Protein AF-X1MZB9-F1 (afdb_monomer)

Solvent-accessible surface area (backbone atoms only — not comparable to full-atom values): 7052 Å² total; per-residue (Å²): 108,34,77,80,71,78,44,58,60,76,83,66,53,83,80,45,44,80,81,62,78,34,54,91,84,65,83,57,88,48,70,69,60,52,54,34,57,79,65,75,44,94,49,71,65,75,42,88,64,50,89,42,78,94,59,59,70,56,80,77,57,50,92,79,42,68,47,64,58,56,50,51,50,42,55,43,26,70,73,62,37,60,67,54,28,61,76,70,40,50,66,55,54,50,46,25,72,78,65,22,53,74,37,93,98,71,45,48,44,64,80,128

Mean predicted aligned error: 4.69 Å

Radius of gyration: 16.35 Å; Cα contacts (8 Å, |Δi|>4): 83; chains: 1; bounding box: 38×40×31 Å

Structure (mmCIF, N/CA/C/O backbone):
data_AF-X1MZB9-F1
#
_entry.id   AF-X1MZB9-F1
#
loop_
_atom_site.group_PDB
_atom_site.id
_atom_site.type_symbol
_atom_site.label_atom_id
_atom_site.label_alt_id
_atom_site.label_comp_id
_atom_site.label_asym_id
_atom_site.label_entity_id
_atom_site.label_seq_id
_atom_site.pdbx_PDB_ins_code
_atom_site.Cartn_x
_atom_site.Cartn_y
_atom_site.Cartn_z
_atom_site.occupancy
_atom_site.B_iso_or_equiv
_atom_site.auth_seq_id
_atom_site.auth_comp_id
_atom_site.auth_asym_id
_atom_site.auth_atom_id
_atom_site.pdbx_PDB_model_num
ATOM 1 N N . PHE A 1 1 ? -9.125 19.673 -12.026 1.00 79.38 1 PHE A N 1
ATOM 2 C CA . PHE A 1 1 ? -10.512 19.184 -11.861 1.00 79.38 1 PHE A CA 1
ATOM 3 C C . PHE A 1 1 ? -11.352 20.223 -11.133 1.00 79.38 1 PHE A C 1
ATOM 5 O O . PHE A 1 1 ? -12.285 20.702 -11.754 1.00 79.38 1 PHE A O 1
ATOM 12 N N . ALA A 1 2 ? -10.966 20.644 -9.920 1.00 86.31 2 ALA A N 1
ATOM 13 C CA . ALA A 1 2 ? -11.608 21.721 -9.148 1.00 86.31 2 ALA A CA 1
ATOM 14 C C . ALA A 1 2 ? -11.998 22.946 -10.000 1.00 86.31 2 ALA A C 1
ATOM 16 O O . ALA A 1 2 ? -13.174 23.268 -10.131 1.00 86.31 2 ALA A O 1
ATOM 17 N N . SER A 1 3 ? -11.031 23.510 -10.733 1.00 87.50 3 SER A N 1
ATOM 18 C CA . SER A 1 3 ? -11.247 24.662 -11.621 1.00 87.50 3 SER A CA 1
ATOM 19 C C . SER A 1 3 ? -12.226 24.387 -12.769 1.00 87.50 3 SER A C 1
ATOM 21 O O . SER A 1 3 ? -12.925 25.292 -13.203 1.00 87.50 3 SER A O 1
ATOM 23 N N . LYS A 1 4 ? -12.311 23.138 -13.256 1.00 90.25 4 LYS A N 1
ATOM 24 C CA . LYS A 1 4 ? -13.254 22.758 -14.325 1.00 90.25 4 LYS A CA 1
ATOM 25 C C . LYS A 1 4 ? -14.703 22.733 -13.834 1.00 90.25 4 LYS A C 1
ATOM 27 O O . LYS A 1 4 ? -15.602 22.859 -14.653 1.00 90.25 4 LYS A O 1
ATOM 32 N N . ILE A 1 5 ? -14.919 22.551 -12.532 1.00 92.06 5 ILE A N 1
ATOM 33 C CA . ILE A 1 5 ? -16.248 22.512 -11.911 1.00 92.06 5 ILE A CA 1
ATOM 34 C C . ILE A 1 5 ? -16.502 23.708 -10.983 1.00 92.06 5 ILE A C 1
ATOM 36 O O . ILE A 1 5 ? -17.443 23.664 -10.201 1.00 92.06 5 ILE A O 1
ATOM 40 N N . GLN A 1 6 ? -15.665 24.752 -11.064 1.00 93.19 6 GLN A N 1
ATOM 41 C CA . GLN A 1 6 ? -15.772 25.987 -10.273 1.00 93.19 6 GLN A CA 1
ATOM 42 C C . GLN A 1 6 ? -15.894 25.746 -8.756 1.00 93.19 6 GLN A C 1
ATOM 44 O O . GLN A 1 6 ? -16.655 26.423 -8.074 1.00 93.19 6 GLN A O 1
ATOM 49 N N . LYS A 1 7 ? -15.149 24.767 -8.232 1.00 92.50 7 LYS A N 1
ATOM 50 C CA . LYS A 1 7 ? -15.055 24.492 -6.791 1.00 92.50 7 LYS A CA 1
ATOM 51 C C . LYS A 1 7 ? -13.659 24.755 -6.262 1.00 92.50 7 LYS A C 1
ATOM 53 O O . LYS A 1 7 ? -12.687 24.684 -7.024 1.00 92.50 7 LYS A O 1
ATOM 58 N N . ASP A 1 8 ? -13.575 24.994 -4.959 1.00 92.44 8 ASP A N 1
ATOM 59 C CA . ASP A 1 8 ? -12.299 25.094 -4.266 1.00 92.44 8 ASP A CA 1
ATOM 60 C C . ASP A 1 8 ? -11.540 23.743 -4.327 1.00 92.44 8 ASP A C 1
ATOM 62 O O . ASP A 1 8 ? -12.163 22.675 -4.244 1.00 92.44 8 ASP A O 1
ATOM 66 N N . PRO A 1 9 ? -10.208 23.735 -4.537 1.00 90.25 9 PRO A N 1
ATOM 67 C CA . PRO A 1 9 ? -9.410 22.512 -4.518 1.00 90.25 9 PRO A CA 1
ATOM 68 C C . PRO A 1 9 ? -9.568 21.666 -3.248 1.00 90.25 9 PRO A C 1
ATOM 70 O O . PRO A 1 9 ? -9.587 20.438 -3.360 1.00 90.25 9 PRO A O 1
ATOM 73 N N . GLU A 1 10 ? -9.704 22.285 -2.075 1.00 88.44 10 GLU A N 1
ATOM 74 C CA . GLU A 1 10 ? -9.875 21.592 -0.795 1.00 88.44 10 GLU A CA 1
ATOM 75 C C . GLU A 1 10 ? -11.226 20.878 -0.717 1.00 88.44 10 GLU A C 1
ATOM 77 O O . GLU A 1 10 ? -11.302 19.743 -0.241 1.00 88.44 10 GLU A O 1
ATOM 82 N N . GLU A 1 11 ? -12.285 21.478 -1.271 1.00 84.19 11 GLU A N 1
ATOM 83 C CA . GLU A 1 11 ? -13.622 20.870 -1.326 1.00 84.19 11 GLU A CA 1
ATOM 84 C C . GLU A 1 11 ? -13.670 19.593 -2.173 1.00 84.19 11 GLU A C 1
ATOM 86 O O . GLU A 1 11 ? -14.565 18.760 -2.011 1.00 84.19 11 GLU A O 1
ATOM 91 N N . VAL A 1 12 ? -12.739 19.437 -3.117 1.00 86.94 12 VAL A N 1
ATOM 92 C CA . VAL A 1 12 ? -12.706 18.290 -4.036 1.00 86.94 12 VAL A CA 1
ATOM 93 C C . VAL A 1 12 ? -11.547 17.338 -3.771 1.00 86.94 12 VAL A C 1
ATOM 95 O O . VAL A 1 12 ? -11.437 16.320 -4.468 1.00 86.94 12 VAL A O 1
ATOM 98 N N . ALA A 1 13 ? -10.686 17.665 -2.808 1.00 87.00 13 ALA A N 1
ATOM 99 C CA . ALA A 1 13 ? -9.539 16.859 -2.439 1.00 87.00 13 ALA A CA 1
ATOM 100 C C . ALA A 1 13 ? -9.996 15.491 -1.918 1.00 87.00 13 ALA A C 1
ATOM 102 O O . ALA A 1 13 ? -10.893 15.391 -1.086 1.00 87.00 13 ALA A O 1
ATOM 103 N N . CYS A 1 14 ? -9.362 14.427 -2.413 1.00 88.19 14 CYS A N 1
ATOM 104 C CA . CYS A 1 14 ? -9.548 13.086 -1.869 1.00 88.19 14 CYS A CA 1
ATOM 105 C C . CYS A 1 14 ? -8.855 13.025 -0.508 1.00 88.19 14 CYS A C 1
ATOM 107 O O . CYS A 1 14 ? -7.626 13.085 -0.443 1.00 88.19 14 CYS A O 1
ATOM 109 N N . LYS A 1 15 ? -9.633 12.875 0.564 1.00 87.44 15 LYS A N 1
ATOM 110 C CA . LYS A 1 15 ? -9.124 12.698 1.934 1.00 87.44 15 LYS A CA 1
ATOM 111 C C . LYS A 1 15 ? -8.662 11.262 2.193 1.00 87.44 15 LYS A C 1
ATOM 113 O O . LYS A 1 15 ? -8.077 10.957 3.225 1.00 87.44 15 LYS A O 1
ATOM 118 N N . GLY A 1 16 ? -8.886 10.374 1.228 1.00 86.19 16 GLY A N 1
ATOM 119 C CA . GLY A 1 16 ? -8.506 8.974 1.294 1.00 86.19 16 GLY A CA 1
ATOM 120 C C . GLY A 1 16 ? -9.649 8.086 1.769 1.00 86.19 16 GLY A C 1
ATOM 121 O O . GLY A 1 16 ? -10.542 8.494 2.508 1.00 86.19 16 GLY A O 1
ATOM 122 N N . CYS A 1 17 ? -9.600 6.823 1.345 1.00 86.50 17 CYS A N 1
ATOM 123 C CA . CYS A 1 17 ? -10.746 5.920 1.453 1.00 86.50 17 CYS A CA 1
ATOM 124 C C . CYS A 1 17 ? -11.179 5.623 2.895 1.00 86.50 17 CYS A C 1
ATOM 126 O O . CYS A 1 17 ? -12.324 5.255 3.114 1.00 86.50 17 CYS A O 1
ATOM 128 N N . ARG A 1 18 ? -10.274 5.751 3.872 1.00 83.94 18 ARG A N 1
ATOM 129 C CA . ARG A 1 18 ? -10.589 5.520 5.290 1.00 83.94 18 ARG A CA 1
ATOM 130 C C . ARG A 1 18 ? -11.382 6.680 5.892 1.00 83.94 18 ARG A C 1
ATOM 132 O O . ARG A 1 18 ? -12.342 6.435 6.606 1.00 83.94 18 ARG A O 1
ATOM 139 N N . LEU A 1 19 ? -11.010 7.918 5.554 1.00 86.25 19 LEU A N 1
ATOM 140 C CA . LEU A 1 19 ? -11.710 9.123 6.010 1.00 86.25 19 LEU A CA 1
ATOM 141 C C . LEU A 1 19 ? -13.041 9.331 5.275 1.00 86.25 19 LEU A C 1
ATOM 143 O O . LEU A 1 19 ? -13.958 9.926 5.825 1.00 86.25 19 LEU A O 1
ATOM 147 N N . GLU A 1 20 ? -13.154 8.828 4.044 1.00 87.38 20 GLU A N 1
ATOM 148 C CA . GLU A 1 20 ? -14.353 8.970 3.205 1.00 87.38 20 GLU A CA 1
ATOM 149 C C . GLU A 1 20 ? -15.261 7.724 3.200 1.00 87.38 20 GLU A C 1
ATOM 151 O O . GLU A 1 20 ? -16.217 7.667 2.430 1.00 87.38 20 GLU A O 1
ATOM 156 N N . ASN A 1 21 ? -14.975 6.718 4.039 1.00 84.69 21 ASN A N 1
ATOM 157 C CA . ASN A 1 21 ? -15.688 5.434 4.094 1.00 84.69 21 ASN A CA 1
ATOM 158 C C . ASN A 1 21 ? -15.858 4.742 2.721 1.00 84.69 21 ASN A C 1
ATOM 160 O O . ASN A 1 21 ? -16.896 4.163 2.397 1.00 84.69 21 ASN A O 1
ATOM 164 N N . GLY A 1 22 ? -14.826 4.812 1.884 1.00 85.81 22 GLY A N 1
ATOM 165 C CA . GLY A 1 22 ? -14.817 4.223 0.553 1.00 85.81 22 GLY A CA 1
ATOM 166 C C . GLY A 1 22 ? -14.096 5.081 -0.475 1.00 85.81 22 GLY A C 1
ATOM 167 O O . GLY A 1 22 ? -13.563 6.145 -0.187 1.00 85.81 22 GLY A O 1
ATOM 168 N N . CYS A 1 23 ? -14.054 4.588 -1.710 1.00 84.44 23 CYS A N 1
ATOM 169 C CA . CYS A 1 23 ? -13.496 5.327 -2.834 1.00 84.44 23 CYS A CA 1
ATOM 170 C C . CYS A 1 23 ? -14.634 5.856 -3.703 1.00 84.44 23 CYS A C 1
ATOM 172 O O . CYS A 1 23 ? -15.370 5.067 -4.298 1.00 84.44 23 CYS A O 1
ATOM 174 N N . ARG A 1 24 ? -14.711 7.180 -3.875 1.00 81.44 24 ARG A N 1
ATOM 175 C CA . ARG A 1 24 ? -15.682 7.840 -4.769 1.00 81.44 24 ARG A CA 1
ATOM 176 C C . ARG A 1 24 ? -15.662 7.333 -6.218 1.00 81.44 24 ARG A C 1
ATOM 178 O O . ARG A 1 24 ? -16.624 7.529 -6.949 1.00 81.44 24 ARG A O 1
ATOM 185 N N . HIS A 1 25 ? -14.563 6.710 -6.647 1.00 81.38 25 HIS A N 1
ATOM 186 C CA . HIS A 1 25 ? -14.403 6.173 -8.001 1.00 81.38 25 HIS A CA 1
ATOM 187 C C . HIS A 1 25 ? -14.803 4.701 -8.138 1.00 81.38 25 HIS A C 1
ATOM 189 O O . HIS A 1 25 ? -14.887 4.214 -9.261 1.00 81.38 25 HIS A O 1
ATOM 195 N N . LEU A 1 26 ? -15.030 3.983 -7.032 1.00 82.44 26 LEU A N 1
ATOM 196 C CA . LEU A 1 26 ? -15.389 2.564 -7.083 1.00 82.44 26 LEU A CA 1
ATOM 197 C C . LEU A 1 26 ? -16.861 2.355 -7.474 1.00 82.44 26 LEU A C 1
ATOM 199 O O . LEU A 1 26 ? -17.204 1.285 -7.968 1.00 82.44 26 LEU A O 1
ATOM 203 N N . GLY A 1 27 ? -17.714 3.369 -7.266 1.00 79.56 27 GLY A N 1
ATOM 204 C CA . GLY A 1 27 ? -19.139 3.361 -7.629 1.00 79.56 27 GLY A CA 1
ATOM 205 C C . GLY A 1 27 ? -20.007 2.372 -6.840 1.00 79.56 27 GLY A C 1
ATOM 206 O O . GLY A 1 27 ? -21.207 2.301 -7.067 1.00 79.56 27 GLY A O 1
ATOM 207 N N . GLN A 1 28 ? -19.405 1.618 -5.921 1.00 85.06 2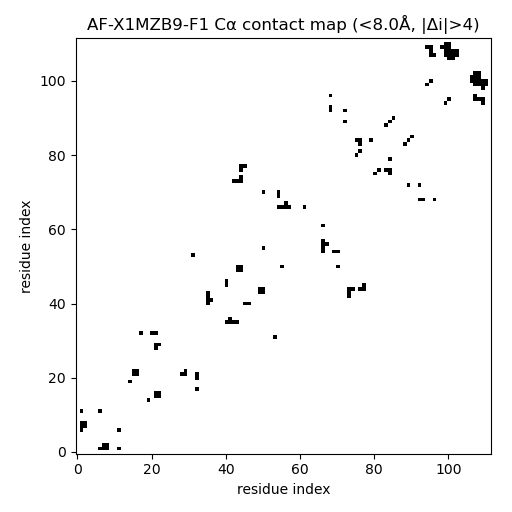8 GLN A N 1
ATOM 208 C CA . GLN A 1 28 ? -20.023 0.574 -5.108 1.00 85.06 28 GLN A CA 1
ATOM 209 C C . GLN A 1 28 ? -19.267 0.450 -3.772 1.00 85.06 28 GLN A C 1
ATOM 211 O O . GLN A 1 28 ? -18.123 0.922 -3.681 1.00 85.06 28 GLN A O 1
ATOM 216 N N . PRO A 1 29 ? -19.861 -0.184 -2.745 1.00 86.06 29 PRO A N 1
ATOM 217 C CA . PRO A 1 29 ? -19.178 -0.463 -1.486 1.00 86.06 29 PRO A CA 1
ATOM 218 C C . PRO A 1 29 ? -17.862 -1.230 -1.682 1.00 86.06 29 PRO A C 1
ATOM 220 O O . PRO A 1 29 ? -17.736 -2.089 -2.553 1.00 86.06 29 PRO A O 1
ATOM 223 N N . CYS A 1 30 ? -16.857 -0.915 -0.863 1.00 90.38 30 CYS A N 1
ATOM 224 C CA . CYS A 1 30 ? -15.560 -1.583 -0.910 1.00 90.38 30 CYS A CA 1
ATOM 225 C C . CYS A 1 30 ? -15.526 -2.748 0.083 1.00 90.38 30 CYS A C 1
ATOM 227 O O . CYS A 1 30 ? -15.271 -2.549 1.270 1.00 90.38 30 CYS A O 1
ATOM 229 N N . GLU A 1 31 ? -15.677 -3.975 -0.414 1.00 92.19 31 GLU A N 1
ATOM 230 C CA . GLU A 1 31 ? -15.629 -5.194 0.411 1.00 92.19 31 GLU A CA 1
ATOM 231 C C . GLU A 1 31 ? -14.310 -5.372 1.175 1.00 92.19 31 GLU A C 1
ATOM 233 O O . GLU A 1 31 ? -14.273 -6.012 2.223 1.00 92.19 31 GLU A O 1
ATOM 238 N N . THR A 1 32 ? -13.199 -4.812 0.678 1.00 92.12 32 THR A N 1
ATOM 239 C CA . THR A 1 32 ? -11.942 -4.846 1.442 1.00 92.12 32 THR A CA 1
ATOM 240 C C . THR A 1 32 ? -11.961 -3.876 2.619 1.00 92.12 32 THR A C 1
ATOM 242 O O . THR A 1 32 ? -11.424 -4.215 3.663 1.00 92.12 32 THR A O 1
ATOM 245 N N . LEU A 1 33 ? -12.555 -2.688 2.462 1.00 92.31 33 LEU A N 1
ATOM 246 C CA . LEU A 1 33 ? -12.667 -1.723 3.557 1.00 92.31 33 LEU A CA 1
ATOM 247 C C . LEU A 1 33 ? -13.626 -2.244 4.627 1.00 92.31 33 LEU A C 1
ATOM 249 O O . LEU A 1 33 ? -13.265 -2.260 5.795 1.00 92.31 33 LEU A O 1
ATOM 253 N N . LYS A 1 34 ? -14.783 -2.765 4.211 1.00 94.12 34 LYS A N 1
ATOM 254 C CA . LYS A 1 34 ? -15.732 -3.406 5.122 1.00 94.12 34 LYS A CA 1
ATOM 255 C C . LYS A 1 34 ? -15.067 -4.517 5.943 1.00 94.12 34 LYS A C 1
ATOM 257 O O . LYS A 1 34 ? -15.173 -4.529 7.155 1.00 94.12 34 LYS A O 1
ATOM 262 N N . CYS A 1 35 ? -14.285 -5.384 5.296 1.00 95.88 35 CYS A N 1
ATOM 263 C CA . CYS A 1 35 ? -13.578 -6.477 5.968 1.00 95.88 35 CYS A CA 1
ATOM 264 C C . CYS A 1 35 ? -12.652 -6.015 7.112 1.00 95.88 35 CYS A C 1
ATOM 266 O O . CYS A 1 35 ? -12.616 -6.669 8.147 1.00 95.88 35 CYS A O 1
ATOM 268 N N . ILE A 1 36 ? -11.888 -4.923 6.947 1.00 94.81 36 ILE A N 1
ATOM 269 C CA . ILE A 1 36 ? -10.993 -4.449 8.026 1.00 94.81 36 ILE A CA 1
ATOM 270 C C . ILE A 1 36 ? -11.780 -3.757 9.138 1.00 94.81 36 ILE A C 1
ATOM 272 O O . ILE A 1 36 ? -11.424 -3.907 10.299 1.00 94.81 36 ILE A O 1
ATOM 276 N N . GLN A 1 37 ? -12.861 -3.053 8.780 1.00 93.88 37 GLN A N 1
ATOM 277 C CA . GLN A 1 37 ? -13.758 -2.403 9.736 1.00 93.88 37 GLN A CA 1
ATOM 278 C C . GLN A 1 37 ? -14.481 -3.437 10.604 1.00 93.88 37 GLN A C 1
ATOM 280 O O . GLN A 1 37 ? -14.452 -3.319 11.821 1.00 93.88 37 GLN A O 1
ATOM 285 N N . ASP A 1 38 ? -15.046 -4.483 9.991 1.00 96.31 38 ASP A N 1
ATOM 286 C CA . ASP A 1 38 ? -15.732 -5.582 10.687 1.00 96.31 38 ASP A CA 1
ATOM 287 C C . ASP A 1 38 ? -14.788 -6.350 11.632 1.00 96.31 38 ASP A C 1
ATOM 289 O O . ASP A 1 38 ? -15.236 -6.951 12.604 1.00 96.31 38 ASP A O 1
ATOM 293 N N . LYS A 1 39 ? -13.480 -6.349 11.339 1.00 96.88 39 LYS A N 1
ATOM 294 C CA . LYS A 1 39 ? -12.435 -6.966 12.171 1.00 96.88 39 LYS A CA 1
ATOM 295 C C . LYS A 1 39 ? -11.788 -6.000 13.167 1.00 96.88 39 LYS A C 1
ATOM 297 O O . LYS A 1 39 ? -10.890 -6.424 13.884 1.00 96.88 39 LYS A O 1
ATOM 302 N N . GLU A 1 40 ? -12.192 -4.730 13.176 1.00 96.75 40 GLU A N 1
ATOM 303 C CA . GLU A 1 40 ? -11.622 -3.677 14.029 1.00 96.75 40 GLU A CA 1
ATOM 304 C C . GLU A 1 40 ? -10.092 -3.533 13.893 1.00 96.75 40 GLU A C 1
ATOM 306 O O . GLU A 1 40 ? -9.390 -3.188 14.840 1.00 96.75 40 GLU A O 1
ATOM 311 N N . LEU A 1 41 ? -9.564 -3.789 12.692 1.00 96.06 41 LEU A N 1
ATOM 312 C CA . LEU A 1 41 ? -8.141 -3.648 12.370 1.00 96.06 41 LEU A CA 1
ATOM 313 C C . LEU A 1 41 ? -7.911 -2.374 11.573 1.00 96.06 41 LEU A C 1
ATOM 315 O O . LEU A 1 41 ? -8.751 -1.997 10.762 1.00 96.06 41 LEU A O 1
ATOM 319 N N . GLU A 1 42 ? -6.749 -1.743 11.705 1.00 93.62 42 GLU A N 1
ATOM 320 C CA . GLU A 1 42 ? -6.427 -0.570 10.902 1.00 93.62 42 GLU A CA 1
ATOM 321 C C . GLU A 1 42 ? -5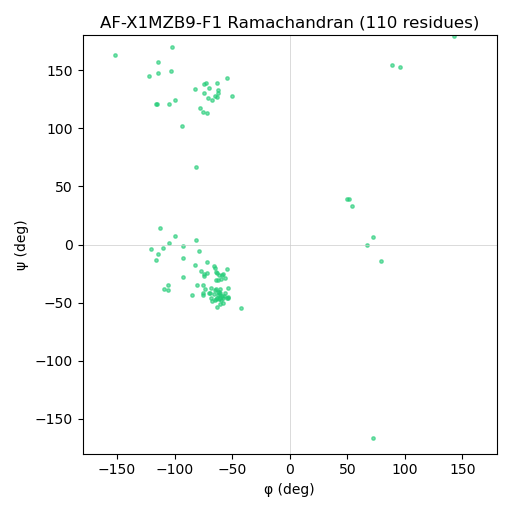.842 -0.987 9.549 1.00 93.62 42 GLU A C 1
ATOM 323 O O . GLU A 1 42 ? -6.237 -0.483 8.494 1.00 93.62 42 GLU A O 1
ATOM 328 N N . PHE A 1 43 ? -4.944 -1.964 9.512 1.00 95.50 43 PHE A N 1
ATOM 329 C CA . PHE A 1 43 ? -4.288 -2.417 8.293 1.00 95.50 43 PHE A CA 1
ATOM 330 C C . PHE A 1 43 ? -4.517 -3.897 8.044 1.00 95.50 43 PHE A C 1
ATOM 332 O O . PHE A 1 43 ? -4.500 -4.732 8.939 1.00 95.50 43 PHE A O 1
ATOM 339 N N . CYS A 1 44 ? -4.633 -4.265 6.764 1.00 96.44 44 CYS A N 1
ATOM 340 C CA . CYS A 1 44 ? -4.792 -5.671 6.406 1.00 96.44 44 CYS A CA 1
ATOM 341 C C . CYS A 1 44 ? -3.628 -6.540 6.908 1.00 96.44 44 CYS A C 1
ATOM 343 O O . CYS A 1 44 ? -3.839 -7.728 7.093 1.00 96.44 44 CYS A O 1
ATOM 345 N N . PHE A 1 45 ? -2.429 -5.977 7.112 1.00 97.69 45 PHE A N 1
ATOM 346 C CA . PHE A 1 45 ? -1.256 -6.726 7.568 1.00 97.69 45 PHE A CA 1
ATOM 347 C C . PHE A 1 45 ? -1.307 -7.162 9.041 1.00 97.69 45 PHE A C 1
ATOM 349 O O . PHE A 1 45 ? -0.505 -8.013 9.443 1.00 97.69 45 PHE A O 1
ATOM 356 N N . GLU A 1 46 ? -2.225 -6.575 9.813 1.00 98.19 46 GLU A N 1
ATOM 357 C CA . GLU A 1 46 ? -2.511 -6.894 11.217 1.00 98.19 46 GLU A CA 1
ATOM 358 C C . GLU A 1 46 ? -3.443 -8.102 11.336 1.00 98.19 46 GLU A C 1
ATOM 360 O O . GLU A 1 46 ? -3.528 -8.727 12.386 1.00 98.19 46 GLU A O 1
ATOM 365 N N . CYS A 1 47 ? -4.130 -8.461 10.249 1.00 97.94 47 CYS A N 1
ATOM 366 C CA . CYS A 1 47 ? -5.005 -9.619 10.227 1.00 97.94 47 CYS A CA 1
ATOM 367 C C . CYS A 1 47 ? -4.183 -10.911 10.288 1.00 97.94 47 CYS A C 1
ATOM 369 O O . CYS A 1 47 ? -3.226 -11.073 9.533 1.00 97.94 47 CYS A O 1
ATOM 371 N N . GLU A 1 48 ? -4.598 -11.862 11.124 1.00 97.56 48 GLU A N 1
ATOM 372 C CA . GLU A 1 48 ? -3.947 -13.177 11.252 1.00 97.56 48 GLU A CA 1
ATOM 373 C C . GLU A 1 48 ? -3.940 -13.968 9.935 1.00 97.56 48 GLU A C 1
ATOM 375 O O . GLU A 1 48 ? -3.007 -14.712 9.650 1.00 97.56 48 GLU A O 1
ATOM 380 N N . GLU A 1 49 ? -4.948 -13.750 9.088 1.00 97.44 49 GLU A N 1
ATOM 381 C CA . GLU A 1 49 ? -5.056 -14.372 7.764 1.00 97.44 49 GLU A CA 1
ATOM 382 C C . GLU A 1 49 ? -4.216 -13.656 6.694 1.00 97.44 49 GLU A C 1
ATOM 384 O O . GLU A 1 49 ? -4.319 -13.974 5.509 1.00 97.44 49 GLU A O 1
ATOM 389 N N . PHE A 1 50 ? -3.438 -12.632 7.052 1.00 97.38 50 PHE A N 1
ATOM 390 C CA . PHE A 1 50 ? -2.653 -11.885 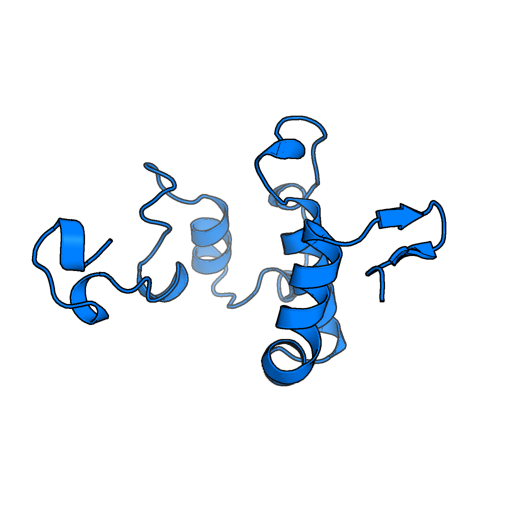6.080 1.00 97.38 50 PHE A CA 1
ATOM 391 C C . PHE A 1 50 ? -1.417 -12.670 5.606 1.00 97.38 50 PHE A C 1
ATOM 393 O O . PHE A 1 50 ? -0.592 -13.058 6.436 1.00 97.38 50 PHE A O 1
ATOM 400 N N . PRO A 1 51 ? -1.183 -12.784 4.283 1.00 96.44 51 PRO A N 1
ATOM 401 C CA . PRO A 1 51 ? -2.008 -12.279 3.182 1.00 96.44 51 PRO A CA 1
ATOM 402 C C . PRO A 1 51 ? -3.182 -13.214 2.843 1.00 96.44 51 PRO A C 1
ATOM 404 O O . PRO A 1 51 ? -2.991 -14.410 2.651 1.00 96.44 51 PRO A O 1
ATOM 407 N N . CYS A 1 52 ? -4.387 -12.657 2.681 1.00 96.25 52 CYS A N 1
ATOM 408 C CA . CYS A 1 52 ? -5.588 -13.444 2.387 1.00 96.25 52 CYS A CA 1
ATOM 409 C C . CYS A 1 52 ? -5.995 -13.386 0.904 1.00 96.25 52 CYS A C 1
ATOM 411 O O . CYS A 1 52 ? -5.518 -12.545 0.136 1.00 96.25 52 CYS A O 1
ATOM 413 N N . VAL A 1 53 ? -6.953 -14.235 0.509 1.00 94.88 53 VAL A N 1
ATOM 414 C CA . VAL A 1 53 ? -7.446 -14.361 -0.879 1.00 94.88 53 VAL A CA 1
ATOM 415 C C . VAL A 1 53 ? -7.966 -13.045 -1.478 1.00 94.88 53 VAL A C 1
ATOM 417 O O . VAL A 1 53 ? -7.832 -12.818 -2.676 1.00 94.88 53 VAL A O 1
ATOM 420 N N . LYS A 1 54 ? -8.479 -12.110 -0.661 1.00 92.62 54 LYS A N 1
ATOM 421 C CA . LYS A 1 54 ? -8.923 -10.781 -1.137 1.00 92.62 54 LYS A CA 1
ATOM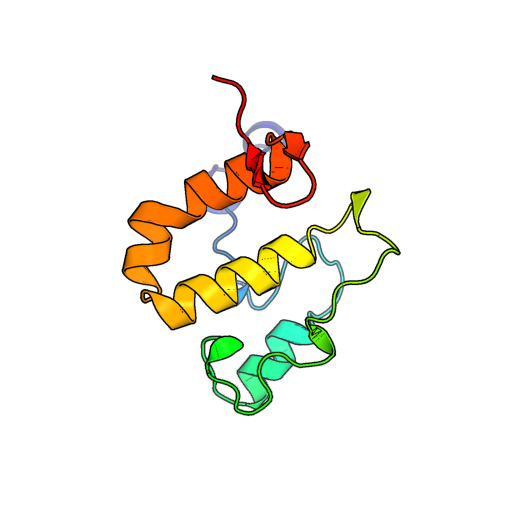 422 C C . LYS A 1 54 ? -7.772 -9.915 -1.671 1.00 92.62 54 LYS A C 1
ATOM 424 O O . LYS A 1 54 ? -8.022 -8.929 -2.359 1.00 92.62 54 LYS A O 1
ATOM 429 N N . LEU A 1 55 ? -6.529 -10.239 -1.315 1.00 93.50 55 LEU A N 1
ATOM 430 C CA . LEU A 1 55 ? -5.318 -9.555 -1.774 1.00 93.50 55 LEU A CA 1
ATOM 431 C C . LEU A 1 55 ? -4.556 -10.363 -2.830 1.00 93.50 55 LEU A C 1
ATOM 433 O O . LEU A 1 55 ? -3.495 -9.922 -3.277 1.00 93.50 55 LEU A O 1
ATOM 437 N N . GLN A 1 56 ? -5.075 -11.531 -3.222 1.00 93.12 56 GLN A N 1
ATOM 438 C CA . GLN A 1 56 ? -4.444 -12.371 -4.223 1.00 93.12 56 GLN A CA 1
ATOM 439 C C . GLN A 1 56 ? -4.434 -11.648 -5.575 1.00 93.12 56 GLN A C 1
ATOM 441 O O . GLN A 1 56 ? -5.478 -11.187 -6.044 1.00 93.12 56 GLN A O 1
ATOM 446 N N . PRO A 1 57 ? -3.273 -11.541 -6.233 1.00 91.31 57 PRO A N 1
ATOM 447 C CA . PRO A 1 57 ? -3.217 -10.921 -7.539 1.00 91.31 57 PRO A CA 1
ATOM 448 C C . PRO A 1 57 ? -3.825 -11.817 -8.615 1.00 91.31 57 PRO A C 1
ATOM 450 O O . PRO A 1 57 ? -3.585 -13.022 -8.660 1.00 91.31 57 PRO A O 1
ATOM 453 N N . ALA A 1 58 ? -4.571 -11.190 -9.519 1.00 91.38 58 ALA A N 1
ATOM 454 C CA . ALA A 1 58 ? -5.124 -11.817 -10.710 1.00 91.38 58 ALA A CA 1
ATOM 455 C C . ALA A 1 58 ? -4.495 -11.218 -11.973 1.00 91.38 58 ALA A C 1
ATOM 457 O O . ALA A 1 58 ? -4.160 -10.031 -12.002 1.00 91.38 58 ALA A O 1
ATOM 458 N N . LYS A 1 59 ? -4.359 -12.044 -13.021 1.00 92.25 59 LYS A N 1
ATOM 459 C CA . LYS A 1 59 ? -3.965 -11.590 -14.366 1.00 92.25 59 LYS A CA 1
ATOM 460 C C . LYS A 1 59 ? -5.031 -10.674 -14.969 1.00 92.25 59 LYS A C 1
ATOM 462 O O . LYS A 1 59 ? -4.697 -9.701 -15.639 1.00 92.25 59 LYS A O 1
ATOM 467 N N . GLU A 1 60 ? -6.299 -11.001 -14.744 1.00 93.81 60 GLU A N 1
ATOM 468 C CA . GLU A 1 60 ? -7.425 -10.197 -15.205 1.00 93.81 60 GLU A CA 1
ATOM 469 C C . GLU A 1 60 ? -7.402 -8.812 -14.546 1.00 93.81 60 GLU A C 1
ATOM 471 O O . GLU A 1 60 ? -7.294 -8.685 -13.325 1.00 93.81 60 GLU A O 1
ATOM 476 N N . GLY A 1 61 ? -7.450 -7.768 -15.376 1.00 87.88 61 GLY A N 1
ATOM 477 C CA . GLY A 1 61 ? -7.426 -6.377 -14.936 1.00 87.88 61 GLY A CA 1
ATOM 478 C C . GLY A 1 61 ? -6.077 -5.871 -14.415 1.00 87.88 61 GLY A C 1
ATOM 479 O O . GLY A 1 61 ? -6.030 -4.747 -13.928 1.00 87.88 61 GLY A O 1
ATOM 480 N N . ALA A 1 62 ? -4.983 -6.639 -14.507 1.00 88.50 62 ALA A N 1
ATOM 481 C CA . ALA A 1 62 ? -3.657 -6.224 -14.022 1.00 88.50 62 ALA A CA 1
ATOM 482 C C . ALA A 1 62 ? -3.061 -5.013 -14.773 1.00 88.50 62 ALA A C 1
ATOM 484 O O . ALA A 1 62 ? -2.170 -4.334 -14.262 1.00 88.50 62 ALA A O 1
ATOM 485 N N . ASP A 1 63 ? -3.553 -4.738 -15.978 1.00 88.12 63 ASP A N 1
ATOM 486 C CA . ASP A 1 63 ? -3.258 -3.554 -16.787 1.00 88.12 63 ASP A CA 1
ATOM 487 C C . ASP A 1 63 ? -3.963 -2.287 -16.272 1.00 88.12 63 ASP A C 1
ATOM 489 O O . ASP A 1 63 ? -3.478 -1.173 -16.476 1.00 88.12 63 ASP A O 1
ATOM 493 N N . ARG A 1 64 ? -5.088 -2.450 -15.569 1.00 86.56 64 ARG A N 1
ATOM 494 C CA . ARG A 1 64 ? -5.922 -1.355 -15.057 1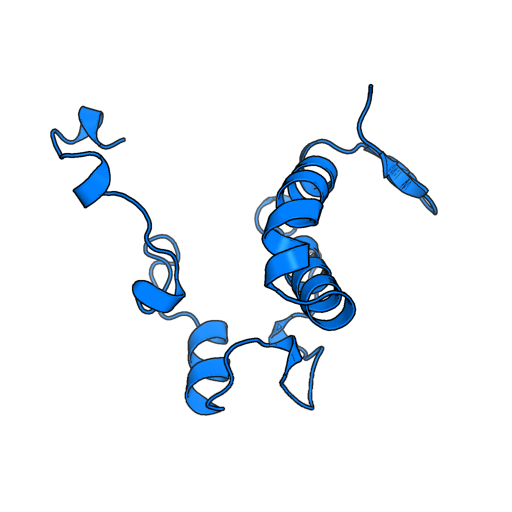.00 86.56 64 ARG A CA 1
ATOM 495 C C . ARG A 1 64 ? -5.793 -1.152 -13.550 1.00 86.56 64 ARG A C 1
ATOM 497 O O . ARG A 1 64 ? -5.813 -0.019 -13.070 1.00 86.56 64 ARG A O 1
ATOM 504 N N . TYR A 1 65 ? -5.696 -2.241 -12.800 1.00 85.69 65 TYR A N 1
ATOM 505 C CA . TYR A 1 65 ? -5.745 -2.264 -11.348 1.00 85.69 65 TYR A CA 1
ATOM 506 C C . TYR A 1 65 ? -4.405 -2.747 -10.788 1.00 85.69 65 TYR A C 1
ATOM 508 O O . TYR A 1 65 ? -3.971 -3.865 -11.072 1.00 85.69 65 TYR A O 1
ATOM 516 N N . PRO A 1 66 ? -3.726 -1.937 -9.959 1.00 84.69 66 PRO A N 1
ATOM 517 C CA . PRO A 1 66 ? -2.383 -2.254 -9.507 1.00 84.69 66 PRO A CA 1
ATOM 518 C C . PRO A 1 66 ? -2.391 -3.248 -8.329 1.00 84.69 66 PRO A C 1
ATOM 520 O O . PRO A 1 66 ? -2.030 -2.905 -7.204 1.00 84.69 66 PRO A O 1
ATOM 523 N N . HIS A 1 67 ? -2.829 -4.490 -8.564 1.00 83.06 67 HIS A N 1
ATOM 524 C CA . HIS A 1 67 ? -3.054 -5.500 -7.517 1.00 83.06 67 HIS A CA 1
ATOM 525 C C . HIS A 1 67 ? -1.788 -5.789 -6.693 1.00 83.06 67 HIS A C 1
ATOM 527 O O . HIS A 1 67 ? -1.792 -5.675 -5.465 1.00 83.06 67 HIS A O 1
ATOM 533 N N . ASN A 1 68 ? -0.673 -6.065 -7.376 1.00 83.50 68 ASN A N 1
ATOM 534 C CA . ASN A 1 68 ? 0.614 -6.369 -6.741 1.00 83.50 68 ASN A CA 1
ATOM 535 C C . ASN A 1 68 ? 1.176 -5.186 -5.944 1.00 83.50 68 ASN A C 1
ATOM 537 O O . ASN A 1 68 ? 1.858 -5.379 -4.940 1.00 83.50 68 ASN A O 1
ATOM 541 N N . PHE A 1 69 ? 0.871 -3.957 -6.368 1.00 90.62 69 PHE A N 1
ATOM 542 C CA . PHE A 1 69 ? 1.315 -2.747 -5.683 1.00 90.62 69 PHE A CA 1
ATOM 543 C C . PHE A 1 69 ? 0.731 -2.665 -4.271 1.00 90.62 69 PHE A C 1
ATOM 545 O O . PHE A 1 69 ? 1.463 -2.398 -3.320 1.00 90.62 69 PHE A O 1
ATOM 552 N N . LYS A 1 70 ? -0.575 -2.917 -4.112 1.00 90.56 70 LYS A N 1
ATOM 553 C CA . LYS A 1 70 ? -1.245 -2.850 -2.805 1.00 90.56 70 LYS A CA 1
ATOM 554 C C . LYS A 1 70 ? -0.641 -3.849 -1.819 1.00 90.56 70 LYS A C 1
ATOM 556 O O . LYS A 1 70 ? -0.270 -3.456 -0.716 1.00 90.56 70 LYS A O 1
ATOM 561 N N . LEU A 1 71 ? -0.530 -5.116 -2.223 1.00 95.00 71 LEU A N 1
ATOM 562 C CA . LEU A 1 71 ? -0.007 -6.171 -1.356 1.00 95.00 71 LEU A CA 1
ATOM 563 C C . LEU A 1 71 ? 1.451 -5.903 -0.962 1.00 95.00 71 LEU A C 1
ATOM 565 O O . LEU A 1 71 ? 1.788 -5.997 0.215 1.00 95.00 71 LEU A O 1
ATOM 569 N N . PHE A 1 72 ? 2.294 -5.489 -1.913 1.00 96.62 72 PHE A N 1
ATOM 570 C CA . PHE A 1 72 ? 3.688 -5.166 -1.616 1.00 96.62 72 PHE A CA 1
ATOM 571 C C . PHE A 1 72 ? 3.812 -4.027 -0.595 1.00 96.62 72 PHE A C 1
ATOM 573 O O . PHE A 1 72 ? 4.581 -4.152 0.354 1.00 96.62 72 PHE A O 1
ATOM 580 N N . ASN A 1 73 ? 3.022 -2.954 -0.728 1.00 97.25 73 ASN A N 1
ATOM 581 C CA . ASN A 1 73 ? 3.029 -1.865 0.256 1.00 97.25 73 ASN A CA 1
ATOM 582 C C . ASN A 1 73 ? 2.594 -2.334 1.650 1.00 97.25 73 ASN A C 1
ATOM 584 O O . ASN A 1 73 ? 3.239 -1.965 2.622 1.00 97.25 73 ASN A O 1
ATOM 588 N N . LEU A 1 74 ? 1.569 -3.187 1.761 1.00 97.06 74 LEU A N 1
ATOM 589 C CA . LEU A 1 74 ? 1.150 -3.750 3.053 1.00 97.06 74 LEU A CA 1
ATOM 590 C C . LEU A 1 74 ? 2.267 -4.579 3.704 1.00 97.06 74 LEU A C 1
ATOM 592 O O . LEU A 1 74 ? 2.504 -4.455 4.902 1.00 97.06 74 LEU A O 1
ATOM 596 N N . CYS A 1 75 ? 3.000 -5.374 2.918 1.00 98.00 75 CYS A N 1
ATOM 597 C CA . CYS A 1 75 ? 4.167 -6.104 3.416 1.00 98.00 75 CYS A CA 1
ATOM 598 C C . CYS A 1 75 ? 5.290 -5.164 3.875 1.00 98.00 75 CYS A C 1
ATOM 600 O O . CYS A 1 75 ? 5.948 -5.442 4.875 1.00 98.00 75 CYS A O 1
ATOM 602 N N . ARG A 1 76 ? 5.519 -4.053 3.161 1.00 98.31 76 ARG A N 1
ATOM 603 C CA . ARG A 1 76 ? 6.519 -3.050 3.553 1.00 98.31 76 ARG A CA 1
ATOM 604 C C . ARG A 1 76 ? 6.124 -2.324 4.832 1.00 98.31 76 ARG A C 1
ATOM 606 O O . ARG A 1 76 ? 6.929 -2.312 5.752 1.00 98.31 76 ARG A O 1
ATOM 613 N N . MET A 1 77 ? 4.888 -1.838 4.940 1.00 98.38 77 MET A N 1
ATOM 614 C CA . MET A 1 77 ? 4.365 -1.234 6.172 1.00 98.38 77 MET A CA 1
ATOM 615 C C . MET A 1 77 ? 4.526 -2.174 7.374 1.00 98.38 77 MET A C 1
ATOM 617 O O . MET A 1 77 ? 5.028 -1.749 8.407 1.00 98.38 77 MET A O 1
ATOM 621 N N . LYS A 1 78 ? 4.196 -3.468 7.225 1.00 98.25 78 LYS A N 1
ATOM 622 C CA . LYS A 1 78 ? 4.405 -4.472 8.285 1.00 98.25 78 LYS A CA 1
ATOM 623 C C . LYS A 1 78 ? 5.877 -4.614 8.680 1.00 98.25 78 LYS A C 1
ATOM 625 O O . LYS A 1 78 ? 6.184 -4.831 9.845 1.00 98.25 78 LYS A O 1
ATOM 630 N N . ALA A 1 79 ? 6.781 -4.549 7.704 1.00 98.44 79 ALA A N 1
ATOM 631 C CA . ALA A 1 79 ? 8.202 -4.800 7.913 1.00 98.44 79 ALA A CA 1
ATOM 632 C C . ALA A 1 79 ? 8.964 -3.598 8.488 1.00 98.44 79 ALA A C 1
ATOM 634 O O . ALA A 1 79 ? 9.926 -3.802 9.223 1.00 98.44 79 ALA A O 1
ATOM 635 N N . VAL A 1 80 ? 8.592 -2.367 8.118 1.00 98.06 80 VAL A N 1
ATOM 636 C CA . VAL A 1 80 ? 9.350 -1.157 8.490 1.00 98.06 80 VAL A CA 1
ATOM 637 C C . VAL A 1 80 ? 8.558 -0.132 9.300 1.00 98.06 80 VAL A C 1
ATOM 639 O O . VAL A 1 80 ? 9.146 0.857 9.726 1.00 98.06 80 VAL A O 1
ATOM 642 N N . GLY A 1 81 ? 7.265 -0.361 9.530 1.00 98.19 81 GLY A N 1
ATOM 643 C CA . GLY A 1 81 ? 6.349 0.621 10.111 1.00 98.19 81 GLY A CA 1
AT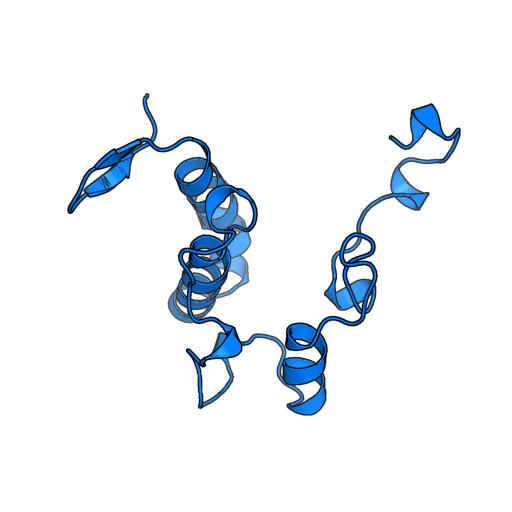OM 644 C C . GLY A 1 81 ? 5.689 1.500 9.045 1.00 98.19 81 GLY A C 1
ATOM 645 O O . GLY A 1 81 ? 6.217 1.687 7.944 1.00 98.19 81 GLY A O 1
ATOM 646 N N . VAL A 1 82 ? 4.504 2.025 9.362 1.00 97.38 82 VAL A N 1
ATOM 647 C CA . VAL A 1 82 ? 3.690 2.820 8.428 1.00 97.38 82 VAL A CA 1
ATOM 648 C C . VAL A 1 82 ? 4.342 4.172 8.153 1.00 97.38 82 VAL A C 1
ATOM 650 O O . VAL A 1 82 ? 4.406 4.590 6.999 1.00 97.38 82 VAL A O 1
ATOM 653 N N . GLU A 1 83 ? 4.874 4.818 9.184 1.00 97.62 83 GLU A N 1
ATOM 654 C CA . GLU A 1 83 ? 5.496 6.142 9.129 1.00 97.62 83 GLU A CA 1
ATOM 655 C C . GLU A 1 83 ? 6.734 6.109 8.235 1.00 97.62 83 GLU A C 1
ATOM 657 O O . GLU A 1 83 ? 6.809 6.816 7.231 1.00 97.62 83 GLU A O 1
ATOM 662 N N . L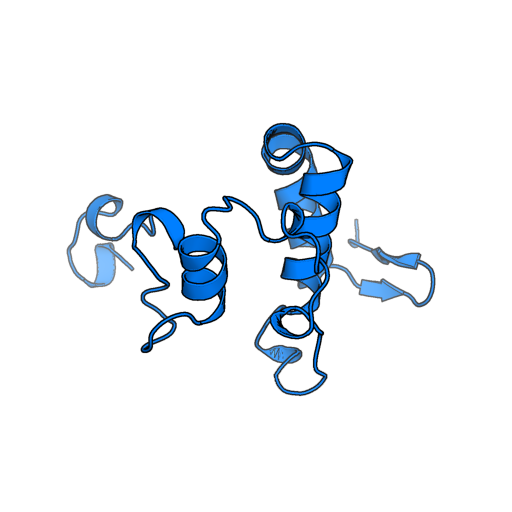YS A 1 84 ? 7.660 5.188 8.525 1.00 98.12 84 LYS A N 1
ATOM 663 C CA . LYS A 1 84 ? 8.877 5.013 7.729 1.00 98.12 84 LYS A CA 1
ATOM 664 C C . LYS A 1 84 ? 8.564 4.646 6.282 1.00 98.12 84 LYS A C 1
ATOM 666 O O . LYS A 1 84 ? 9.178 5.171 5.354 1.00 98.12 84 LYS A O 1
ATOM 671 N N . TRP A 1 85 ? 7.587 3.763 6.067 1.00 98.31 85 TRP A N 1
ATOM 672 C CA . TRP A 1 85 ? 7.128 3.452 4.717 1.00 98.31 85 TRP A CA 1
ATOM 673 C C . TRP A 1 85 ? 6.607 4.705 3.996 1.00 98.31 85 TRP A C 1
ATOM 675 O O . TRP A 1 85 ? 6.942 4.912 2.827 1.00 98.31 85 TRP A O 1
ATOM 685 N N . ALA A 1 86 ? 5.808 5.538 4.667 1.00 96.88 86 ALA A N 1
ATOM 686 C CA . ALA A 1 86 ? 5.200 6.724 4.075 1.00 96.88 86 ALA A CA 1
ATOM 687 C C . ALA A 1 86 ? 6.250 7.773 3.683 1.00 96.88 86 ALA A C 1
ATOM 689 O O . ALA A 1 86 ? 6.173 8.334 2.587 1.00 96.88 86 ALA A O 1
ATOM 690 N N . GLU A 1 87 ? 7.236 8.001 4.549 1.00 97.69 87 GLU A N 1
ATOM 691 C CA . GLU A 1 87 ? 8.282 9.007 4.357 1.00 97.69 87 GLU A CA 1
ATOM 692 C C . GLU A 1 87 ? 9.333 8.573 3.328 1.00 97.69 87 GLU A C 1
ATOM 694 O O . GLU A 1 87 ? 9.716 9.360 2.457 1.00 97.69 87 GLU A O 1
ATOM 699 N N . GLU A 1 88 ? 9.777 7.314 3.381 1.00 97.31 88 GLU A N 1
ATOM 700 C CA . GLU A 1 88 ? 10.963 6.869 2.640 1.00 97.31 88 GLU A CA 1
ATOM 701 C C . GLU A 1 88 ? 10.637 6.002 1.413 1.00 97.31 88 GLU A C 1
ATOM 703 O O . GLU A 1 88 ? 11.320 6.078 0.387 1.00 97.31 88 GLU A O 1
ATOM 708 N N . GLU A 1 89 ? 9.597 5.165 1.478 1.00 97.56 89 GLU A N 1
ATOM 709 C CA . GLU A 1 89 ? 9.406 4.085 0.502 1.00 97.56 89 GLU A CA 1
ATOM 710 C C . GLU A 1 89 ? 8.241 4.322 -0.464 1.00 97.56 89 GLU A C 1
ATOM 712 O O . GLU A 1 89 ? 8.361 4.024 -1.657 1.00 97.56 89 GLU A O 1
ATOM 717 N N . ALA A 1 90 ? 7.122 4.880 0.004 1.00 96.12 90 ALA A N 1
ATOM 718 C CA . ALA A 1 90 ? 5.857 4.940 -0.730 1.00 96.12 90 ALA A CA 1
ATOM 719 C C . ALA A 1 90 ? 6.007 5.557 -2.131 1.00 96.12 90 ALA A C 1
ATOM 721 O O . ALA A 1 90 ? 5.543 5.001 -3.137 1.00 96.12 90 ALA A O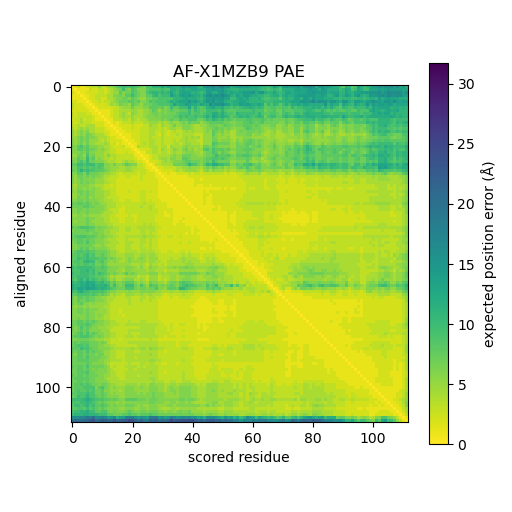 1
ATOM 722 N N . LYS A 1 91 ? 6.720 6.688 -2.222 1.00 96.12 91 LYS A N 1
ATOM 723 C CA . LYS A 1 91 ? 6.987 7.381 -3.490 1.00 96.12 91 LYS A CA 1
ATOM 724 C C . LYS A 1 91 ? 7.828 6.525 -4.435 1.00 96.12 91 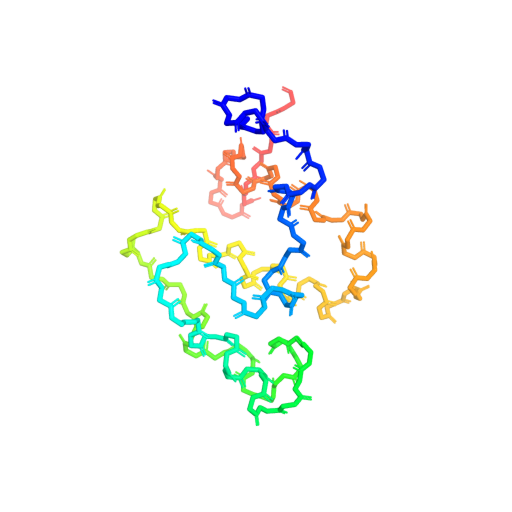LYS A C 1
ATOM 726 O O . LYS A 1 91 ? 7.492 6.407 -5.616 1.00 96.12 91 LYS A O 1
ATOM 731 N N . LEU A 1 92 ? 8.899 5.920 -3.929 1.00 95.62 92 LEU A N 1
ATOM 732 C CA . LEU A 1 92 ? 9.834 5.143 -4.737 1.00 95.62 92 LEU A CA 1
ATOM 733 C C . LEU A 1 92 ? 9.209 3.832 -5.222 1.00 95.62 92 LEU A C 1
ATOM 735 O O . LEU A 1 92 ? 9.357 3.486 -6.395 1.00 95.62 92 LEU A O 1
ATOM 739 N N . ILE A 1 93 ? 8.465 3.134 -4.359 1.00 96.38 93 ILE A N 1
ATOM 740 C CA . ILE A 1 93 ? 7.707 1.931 -4.724 1.00 96.38 93 ILE A CA 1
ATOM 741 C C . ILE A 1 93 ? 6.720 2.277 -5.840 1.00 96.38 93 ILE A C 1
ATOM 743 O O . ILE A 1 93 ? 6.658 1.572 -6.847 1.00 96.38 93 ILE A O 1
ATOM 747 N N . ARG A 1 94 ? 5.989 3.394 -5.714 1.00 95.12 94 ARG A N 1
ATOM 748 C CA . ARG A 1 94 ? 5.048 3.846 -6.749 1.00 95.12 94 ARG A CA 1
ATOM 749 C C . ARG A 1 94 ? 5.755 4.136 -8.068 1.00 95.12 94 ARG A C 1
ATOM 751 O O . ARG A 1 94 ? 5.294 3.688 -9.113 1.00 95.12 94 ARG A O 1
ATOM 758 N N . GLN A 1 95 ? 6.870 4.859 -8.037 1.00 95.31 95 GLN A N 1
ATOM 759 C CA . GLN A 1 95 ? 7.651 5.136 -9.242 1.00 95.31 95 GLN A CA 1
ATOM 760 C C . GLN A 1 95 ? 8.129 3.843 -9.902 1.00 95.31 95 GLN A C 1
ATOM 762 O O . GLN A 1 95 ? 7.936 3.673 -11.100 1.00 95.31 95 GLN A O 1
ATOM 767 N N . ARG A 1 96 ? 8.701 2.911 -9.132 1.00 95.12 96 ARG A N 1
ATOM 768 C CA . ARG A 1 96 ? 9.131 1.604 -9.645 1.00 95.12 96 ARG A CA 1
ATOM 769 C C . ARG A 1 96 ? 7.980 0.841 -10.284 1.00 95.12 96 ARG A C 1
ATOM 771 O O . ARG A 1 96 ? 8.151 0.319 -11.376 1.00 95.12 96 ARG A O 1
ATOM 778 N N . TYR A 1 97 ? 6.817 0.826 -9.641 1.00 94.31 97 TYR A N 1
ATOM 779 C CA . TYR A 1 97 ? 5.646 0.119 -10.143 1.00 94.31 97 TYR A CA 1
ATOM 780 C C . TYR A 1 97 ? 5.174 0.638 -11.510 1.00 94.31 97 TYR A C 1
ATOM 782 O O . TYR A 1 97 ? 4.913 -0.160 -12.403 1.00 94.31 97 TYR A O 1
ATOM 790 N N . TYR A 1 98 ? 5.080 1.961 -11.688 1.00 92.44 98 TYR A N 1
ATOM 791 C CA . TYR A 1 98 ? 4.516 2.550 -12.913 1.00 92.44 98 TYR A CA 1
ATOM 792 C C . TYR A 1 98 ? 5.543 2.876 -14.001 1.00 92.44 98 TYR A C 1
ATOM 794 O O . TYR A 1 98 ? 5.189 2.910 -15.175 1.00 92.44 98 TYR A O 1
ATOM 802 N N . LEU A 1 99 ? 6.791 3.167 -13.629 1.00 94.56 99 LEU A N 1
ATOM 803 C CA . LEU A 1 99 ? 7.825 3.660 -14.548 1.00 94.56 99 LEU A CA 1
ATOM 804 C C . LEU A 1 99 ? 9.004 2.691 -14.696 1.00 94.56 99 LEU A C 1
ATOM 806 O O . LEU A 1 99 ? 9.843 2.868 -15.579 1.00 94.56 99 LEU A O 1
ATOM 810 N N . GLY A 1 100 ? 9.116 1.694 -13.816 1.00 94.69 100 GLY A N 1
ATOM 811 C CA . GLY A 1 100 ? 10.224 0.752 -13.833 1.00 94.69 100 GLY A CA 1
ATOM 812 C C . GLY A 1 100 ? 10.101 -0.260 -14.968 1.00 94.69 100 GLY A C 1
ATOM 813 O O . GLY A 1 100 ? 9.036 -0.823 -15.211 1.00 94.69 100 GLY A O 1
ATOM 814 N N . LYS A 1 101 ? 11.220 -0.555 -15.635 1.00 95.56 101 LYS A N 1
ATOM 815 C CA . LYS A 1 101 ? 11.301 -1.695 -16.551 1.00 95.56 101 LYS A CA 1
ATOM 816 C C . LYS A 1 101 ? 11.465 -2.962 -15.717 1.00 95.56 101 LYS A C 1
ATOM 818 O O . LYS A 1 101 ? 12.466 -3.100 -15.016 1.00 95.56 101 LYS A O 1
ATOM 823 N N . PHE A 1 102 ? 10.499 -3.874 -15.795 1.00 93.19 102 PHE A N 1
ATOM 824 C CA . PHE A 1 102 ? 10.617 -5.172 -15.136 1.00 93.19 102 PHE A CA 1
ATOM 825 C C . PHE A 1 102 ? 11.720 -6.003 -15.795 1.00 93.19 102 PHE A C 1
ATOM 827 O O . PHE A 1 102 ? 11.701 -6.235 -17.005 1.00 93.19 102 PHE A O 1
ATOM 834 N N . ILE A 1 103 ? 12.679 -6.441 -14.983 1.00 94.94 103 ILE A N 1
ATOM 835 C CA . ILE A 1 103 ? 13.723 -7.387 -15.367 1.00 94.94 103 ILE A CA 1
ATOM 836 C C . ILE A 1 103 ? 13.507 -8.648 -14.520 1.00 94.94 103 ILE A C 1
ATOM 838 O O . ILE A 1 103 ? 13.523 -8.547 -13.287 1.00 94.94 103 ILE A O 1
ATOM 842 N N . PRO A 1 104 ? 13.283 -9.826 -15.135 1.00 95.12 104 PRO A N 1
ATOM 843 C CA . PRO A 1 104 ? 13.140 -11.078 -14.397 1.00 95.12 104 PRO A CA 1
ATOM 844 C C . PRO A 1 104 ? 14.291 -11.279 -13.402 1.00 95.12 104 PRO A C 1
ATOM 846 O O . PRO A 1 104 ? 15.455 -11.148 -13.763 1.00 95.12 104 PRO A O 1
ATOM 849 N N . GLY A 1 105 ? 13.960 -11.538 -12.134 1.00 94.50 105 GLY A N 1
ATOM 850 C CA . GLY A 1 105 ? 14.939 -11.714 -11.051 1.00 94.50 105 GLY A CA 1
ATOM 851 C C . GLY A 1 105 ? 15.526 -10.426 -10.454 1.00 94.50 105 GLY A C 1
ATOM 852 O O . GLY A 1 105 ? 16.087 -10.479 -9.367 1.00 94.50 105 GLY A O 1
ATOM 853 N N . SER A 1 106 ? 15.366 -9.265 -11.098 1.00 94.12 106 SER A N 1
ATOM 854 C CA . SER A 1 106 ? 15.853 -7.967 -10.582 1.00 94.12 106 SER A CA 1
ATOM 855 C C . SER A 1 106 ? 14.734 -6.981 -10.240 1.00 94.12 106 SER A C 1
ATOM 857 O O . SER A 1 106 ? 14.984 -5.930 -9.653 1.00 94.12 106 SER A O 1
ATOM 859 N N . GLY A 1 107 ? 13.493 -7.313 -10.595 1.00 92.81 107 GLY A N 1
ATOM 860 C CA . GLY A 1 107 ? 12.338 -6.464 -10.342 1.00 92.81 107 GLY A CA 1
ATOM 861 C C . GLY A 1 107 ? 12.291 -5.219 -11.241 1.00 92.81 107 GLY A C 1
ATOM 862 O O . GLY A 1 107 ? 12.966 -5.156 -12.272 1.00 92.81 107 GLY A O 1
ATOM 863 N N . PRO A 1 108 ? 11.435 -4.238 -10.904 1.00 94.75 108 PRO A N 1
ATOM 864 C CA . PRO A 1 108 ? 11.290 -3.003 -11.669 1.00 94.75 108 PRO A CA 1
ATOM 865 C C . PRO A 1 108 ? 12.458 -2.032 -11.441 1.00 94.75 108 PRO A C 1
ATOM 867 O O . PRO A 1 108 ? 12.609 -1.457 -10.359 1.00 94.75 108 PRO A O 1
ATOM 870 N N . ILE A 1 109 ? 13.244 -1.781 -12.491 1.00 95.00 109 ILE A N 1
ATOM 871 C CA . ILE A 1 109 ? 14.364 -0.832 -12.471 1.00 95.00 109 ILE A CA 1
ATOM 872 C C . ILE A 1 109 ? 13.937 0.496 -13.098 1.00 95.00 109 ILE A C 1
ATOM 874 O O . ILE A 1 109 ? 13.491 0.539 -14.247 1.00 95.00 109 ILE A O 1
ATOM 878 N N . LEU A 1 110 ? 14.091 1.593 -12.351 1.00 94.56 110 LEU A N 1
ATOM 879 C CA . LEU A 1 110 ? 13.946 2.937 -12.909 1.00 94.56 110 LEU A CA 1
ATOM 880 C C . LEU A 1 110 ? 15.136 3.214 -13.823 1.00 94.56 110 LEU A C 1
ATOM 882 O O . LEU A 1 110 ? 16.284 3.081 -13.397 1.00 94.56 110 LEU A O 1
ATOM 886 N N . LYS A 1 111 ? 14.865 3.599 -15.072 1.00 81.06 111 LYS A N 1
ATOM 887 C CA . LYS A 1 111 ? 15.911 4.165 -15.923 1.00 81.06 111 LYS A CA 1
ATOM 888 C C . LYS A 1 111 ? 16.397 5.457 -15.261 1.00 81.06 111 LYS A C 1
ATOM 890 O O . LYS A 1 111 ? 15.567 6.250 -14.815 1.00 81.06 111 LYS A O 1
ATOM 895 N N . ARG A 1 112 ? 17.716 5.586 -15.124 1.00 60.84 112 ARG A N 1
ATOM 896 C CA . ARG A 1 112 ? 18.357 6.840 -14.723 1.00 60.84 112 ARG A CA 1
ATOM 897 C C . ARG A 1 112 ? 18.219 7.866 -15.836 1.00 60.84 112 ARG A C 1
ATOM 899 O O . ARG A 1 112 ? 18.219 7.427 -17.010 1.00 60.84 112 ARG A O 1
#

pLDDT: mean 91.98, std 5.88, range [60.84, 98.44]

InterPro domains:
  IPR024227 Domain of unknown function DUF3795 [PF12675] (4-56)

Organism: NCBI:txid412755

Foldseek 3Di:
DCVVVVHDCVVVDDPDCQVVVGDPVVVDHDPVSVVCVVVVHDAPLPDPCPPDPVLDDDPPCVVPDVSVLRNVLSVVCVVPNPVCCVPPPNVVSVCQSPQFDQDVPPGGHHDD

Secondary structure (DSSP, 8-state):
-GGGGT--HHHH----TTTTTS-TTTSS--HHHHHHHHTT-SSGGGSTTPSPGGG---STTTTTS-HHHHHHHHHHHHHH-HHHIIIIIHHHHHHHHHHPEEETTTEEEPP-

Sequence (112 aa):
FASKIQKDPEEVACKGCRLENGCRHLGQPCETLKCIQDKELEFCFECEEFPCVKLQPAKEGADRYPHNFKLFNLCRMKAVGVEKWAEEEAKLIRQRYYLGKFIPGSGPILKR